Protein AF-A0A6B3N2T6-F1 (afdb_monomer_lite)

Radius of gyration: 16.45 Å; chains: 1; bounding box: 38×30×43 Å

Structure (mmCIF, N/CA/C/O backbone):
data_AF-A0A6B3N2T6-F1
#
_entry.id   AF-A0A6B3N2T6-F1
#
loop_
_atom_site.group_PDB
_atom_site.id
_atom_site.type_symbol
_atom_site.label_atom_id
_atom_site.label_alt_id
_atom_site.label_comp_id
_atom_site.label_asym_id
_atom_site.label_entity_id
_atom_site.label_seq_id
_atom_site.pdbx_PDB_ins_code
_atom_site.Cartn_x
_atom_site.Cartn_y
_atom_site.Cartn_z
_atom_site.occupancy
_atom_site.B_iso_or_equiv
_atom_site.auth_seq_id
_atom_site.auth_comp_id
_atom_site.auth_asym_id
_atom_site.auth_atom_id
_atom_site.pdbx_PDB_model_num
ATOM 1 N N . SER A 1 1 ? 0.628 -10.904 -6.489 1.00 78.69 1 SER A N 1
ATOM 2 C CA . SER A 1 1 ? 1.268 -10.033 -7.494 1.00 78.69 1 SER A CA 1
ATOM 3 C C . SER A 1 1 ? 0.529 -10.018 -8.826 1.00 78.69 1 SER A C 1
ATOM 5 O O . SER A 1 1 ? 0.777 -9.093 -9.585 1.00 78.69 1 SER A O 1
ATOM 7 N N . GLU A 1 2 ? -0.400 -10.951 -9.091 1.00 92.69 2 GLU A N 1
ATOM 8 C CA . GLU A 1 2 ? -1.195 -10.977 -10.337 1.00 92.69 2 GLU A CA 1
ATOM 9 C C . GLU A 1 2 ? -1.883 -9.658 -10.655 1.00 92.69 2 GLU A C 1
ATOM 11 O O . GLU A 1 2 ? -1.704 -9.145 -11.749 1.00 92.69 2 GLU A O 1
ATOM 16 N N . ALA A 1 3 ? -2.591 -9.065 -9.690 1.00 93.69 3 ALA A N 1
ATOM 17 C CA . ALA A 1 3 ? -3.309 -7.813 -9.923 1.00 93.69 3 ALA A CA 1
ATOM 18 C C . ALA A 1 3 ? -2.391 -6.675 -10.411 1.00 93.69 3 ALA A C 1
ATOM 20 O O . ALA A 1 3 ? -2.787 -5.897 -11.269 1.00 93.69 3 ALA A O 1
ATOM 21 N N . MET A 1 4 ? -1.144 -6.610 -9.923 1.00 95.56 4 MET A N 1
ATOM 22 C CA . MET A 1 4 ? -0.164 -5.618 -10.388 1.00 95.56 4 MET A CA 1
ATOM 23 C C . MET A 1 4 ? 0.358 -5.932 -11.796 1.00 95.56 4 MET A C 1
ATOM 25 O O . MET A 1 4 ? 0.601 -5.013 -12.565 1.00 95.56 4 MET A O 1
ATOM 29 N N . LEU A 1 5 ? 0.536 -7.213 -12.141 1.00 96.38 5 LEU A N 1
ATOM 30 C CA . LEU A 1 5 ? 0.949 -7.626 -13.490 1.00 96.38 5 LEU A CA 1
ATOM 31 C C . LEU A 1 5 ? -0.165 -7.425 -14.518 1.00 96.38 5 LEU A C 1
ATOM 33 O O . LEU A 1 5 ? 0.116 -7.109 -15.669 1.00 96.38 5 LEU A O 1
ATOM 37 N N . LEU A 1 6 ? -1.418 -7.612 -14.108 1.00 96.19 6 LEU A N 1
ATOM 38 C CA . LEU A 1 6 ? -2.577 -7.270 -14.921 1.00 96.19 6 LEU A CA 1
ATOM 39 C C . LEU A 1 6 ? -2.655 -5.754 -15.120 1.00 96.19 6 LEU A C 1
ATOM 41 O O . LEU A 1 6 ? -2.721 -5.312 -16.257 1.00 96.19 6 LEU A O 1
ATOM 45 N N . ALA A 1 7 ? -2.534 -4.964 -14.048 1.00 96.62 7 ALA A N 1
ATOM 46 C CA . ALA A 1 7 ? -2.486 -3.505 -14.144 1.00 96.62 7 ALA A CA 1
ATOM 47 C C . ALA A 1 7 ? -1.357 -3.027 -15.071 1.00 96.62 7 ALA A C 1
ATOM 49 O O . ALA A 1 7 ? -1.583 -2.172 -15.913 1.00 96.62 7 ALA A O 1
ATOM 50 N N . ALA A 1 8 ? -0.160 -3.612 -14.974 1.00 97.06 8 ALA A N 1
ATOM 51 C CA . ALA A 1 8 ? 0.951 -3.283 -15.866 1.00 97.06 8 ALA A CA 1
ATOM 52 C C . ALA A 1 8 ? 0.653 -3.595 -17.344 1.00 97.06 8 ALA A C 1
ATOM 54 O O . ALA A 1 8 ? 1.195 -2.927 -18.218 1.00 97.06 8 ALA A O 1
ATOM 55 N N . ARG A 1 9 ? -0.187 -4.596 -17.637 1.00 96.62 9 ARG A N 1
ATOM 56 C CA . ARG A 1 9 ? -0.649 -4.895 -19.001 1.00 96.62 9 ARG A CA 1
ATOM 57 C C . ARG A 1 9 ? -1.725 -3.917 -19.462 1.00 96.62 9 ARG A C 1
ATOM 59 O O . ARG A 1 9 ? -1.592 -3.361 -20.539 1.00 96.62 9 ARG A O 1
ATOM 66 N N . GLU A 1 10 ? -2.731 -3.663 -18.626 1.00 96.88 10 GLU A N 1
ATOM 67 C CA . GLU A 1 10 ? -3.800 -2.680 -18.885 1.00 96.88 10 GLU A CA 1
ATOM 68 C C . GLU A 1 10 ? -3.255 -1.256 -19.114 1.00 96.88 10 GLU A C 1
ATOM 70 O O . GLU A 1 10 ? -3.898 -0.450 -19.774 1.00 96.88 10 GLU A O 1
ATOM 75 N N . LEU A 1 11 ? -2.093 -0.940 -18.537 1.00 96.50 11 LEU A N 1
ATOM 76 C CA . LEU A 1 11 ? -1.419 0.358 -18.631 1.00 96.50 11 LEU A CA 1
ATOM 77 C C . LEU A 1 11 ? -0.289 0.385 -19.674 1.00 96.50 11 LEU A C 1
ATOM 79 O O . LEU A 1 11 ? 0.481 1.340 -19.680 1.00 96.50 11 LEU A O 1
ATOM 83 N N . GLU A 1 12 ? -0.142 -0.669 -20.484 1.00 97.44 12 GLU A N 1
ATOM 84 C CA . GLU A 1 12 ? 0.873 -0.765 -21.549 1.00 97.44 12 GLU A CA 1
ATOM 85 C C . GLU A 1 12 ? 2.327 -0.608 -21.052 1.00 97.44 12 GLU A C 1
ATOM 87 O O . GLU A 1 12 ? 3.229 -0.212 -21.777 1.00 97.44 12 GLU A O 1
ATOM 92 N N . LEU A 1 13 ? 2.606 -0.990 -19.801 1.00 97.44 13 LEU A N 1
ATOM 93 C CA . LEU A 1 13 ? 3.927 -0.852 -19.169 1.00 97.44 13 LEU A CA 1
ATOM 94 C C . LEU A 1 13 ? 4.877 -2.023 -19.476 1.00 97.44 13 LEU A C 1
ATOM 96 O O . LEU A 1 13 ? 5.803 -2.274 -18.703 1.00 97.44 13 LEU A O 1
ATOM 100 N N . GLN A 1 14 ? 4.646 -2.792 -20.543 1.00 96.44 14 GLN A N 1
ATOM 101 C CA . GLN A 1 14 ? 5.393 -4.034 -20.800 1.00 96.44 14 GLN A CA 1
ATOM 102 C C . GLN A 1 14 ? 6.858 -3.797 -21.183 1.00 96.44 14 GLN A C 1
ATOM 104 O O . GLN A 1 14 ? 7.701 -4.638 -20.867 1.00 96.44 14 GLN A O 1
ATOM 109 N N . ASP A 1 15 ? 7.186 -2.631 -21.740 1.00 96.25 15 ASP A N 1
ATOM 110 C CA . ASP A 1 15 ? 8.574 -2.248 -22.027 1.00 96.25 15 ASP A CA 1
ATOM 111 C C . ASP A 1 15 ? 9.413 -2.096 -20.747 1.00 96.25 15 ASP A C 1
ATOM 113 O O . ASP A 1 15 ? 10.614 -2.384 -20.738 1.00 96.25 15 ASP A O 1
ATOM 117 N N . ILE A 1 16 ? 8.761 -1.731 -19.637 1.00 97.00 16 ILE A N 1
ATOM 118 C CA . ILE A 1 16 ? 9.378 -1.555 -18.315 1.00 97.00 16 ILE A CA 1
ATOM 119 C C . ILE A 1 16 ? 9.223 -2.832 -17.474 1.00 97.00 16 ILE A C 1
ATOM 121 O O . ILE A 1 16 ? 10.190 -3.349 -16.915 1.00 97.00 16 ILE A O 1
ATOM 125 N N . ILE A 1 17 ? 8.007 -3.380 -17.384 1.00 96.75 17 ILE A N 1
ATOM 126 C CA . ILE A 1 17 ? 7.643 -4.521 -16.532 1.00 96.75 17 ILE A CA 1
ATOM 127 C C . ILE A 1 17 ? 7.351 -5.737 -17.410 1.00 96.75 17 ILE A C 1
ATOM 129 O O . ILE A 1 17 ? 6.211 -6.168 -17.570 1.00 96.75 17 ILE A O 1
ATOM 133 N N . LYS A 1 18 ? 8.426 -6.324 -17.937 1.00 93.50 18 LYS A N 1
ATOM 134 C CA . LYS A 1 18 ? 8.369 -7.443 -18.892 1.00 93.50 18 LYS A CA 1
ATOM 135 C C . LYS A 1 18 ? 7.756 -8.719 -18.316 1.00 93.50 18 LYS A C 1
ATOM 137 O O . LYS A 1 18 ? 7.196 -9.536 -19.036 1.00 93.50 18 LYS A O 1
ATOM 142 N N . ASN A 1 19 ? 7.942 -8.958 -17.016 1.00 94.75 19 ASN A N 1
ATOM 143 C CA . ASN A 1 19 ? 7.464 -10.164 -16.344 1.00 94.75 19 ASN A CA 1
ATOM 144 C C . ASN A 1 19 ? 7.434 -10.004 -14.812 1.00 94.75 19 ASN A C 1
ATOM 146 O O . ASN A 1 19 ? 7.847 -8.993 -14.237 1.00 94.75 19 ASN A O 1
ATOM 150 N N . ARG A 1 20 ? 6.978 -11.062 -14.127 1.00 95.88 20 ARG A N 1
ATOM 151 C CA . ARG A 1 20 ? 6.929 -11.149 -12.659 1.00 95.88 20 ARG A CA 1
ATOM 152 C C . ARG A 1 20 ? 8.276 -10.913 -11.982 1.00 95.88 20 ARG A C 1
ATOM 154 O O . ARG A 1 20 ? 8.297 -10.307 -10.913 1.00 95.88 20 ARG A O 1
ATOM 161 N N . VAL A 1 21 ? 9.366 -11.428 -12.551 1.00 94.44 21 VAL A N 1
ATOM 162 C CA . VAL A 1 21 ? 10.704 -11.336 -11.950 1.00 94.44 21 VAL A CA 1
ATOM 163 C C . VAL A 1 21 ? 11.176 -9.887 -11.956 1.00 94.44 21 VAL A C 1
ATOM 165 O O . VAL A 1 21 ? 11.675 -9.416 -10.936 1.00 94.44 21 VAL A O 1
ATOM 168 N N . VAL A 1 22 ? 10.943 -9.157 -13.052 1.00 95.12 22 VAL A N 1
ATOM 169 C CA . VAL A 1 22 ? 11.235 -7.717 -13.143 1.00 95.12 22 VAL A CA 1
ATOM 170 C C . VAL A 1 22 ? 10.415 -6.935 -12.116 1.00 95.12 22 VAL A C 1
ATOM 172 O O . VAL A 1 22 ? 10.994 -6.220 -11.300 1.00 95.12 22 VAL A O 1
ATOM 175 N N . LEU A 1 23 ? 9.096 -7.160 -12.049 1.00 95.69 23 LEU A N 1
ATOM 176 C CA . LEU A 1 23 ? 8.238 -6.518 -11.044 1.00 95.69 23 LEU A CA 1
ATOM 177 C C . LEU A 1 23 ? 8.698 -6.814 -9.608 1.00 95.69 23 LEU A C 1
ATOM 179 O O . LEU A 1 23 ? 8.684 -5.941 -8.736 1.00 95.69 23 LEU A O 1
ATOM 183 N N . TRP A 1 24 ? 9.087 -8.061 -9.336 1.00 93.75 24 TRP A N 1
ATOM 184 C CA . TRP A 1 24 ? 9.622 -8.450 -8.037 1.00 93.75 24 TRP A CA 1
ATOM 185 C C . TRP A 1 24 ? 10.932 -7.719 -7.736 1.00 93.75 24 TRP A C 1
ATOM 187 O O . TRP A 1 24 ? 1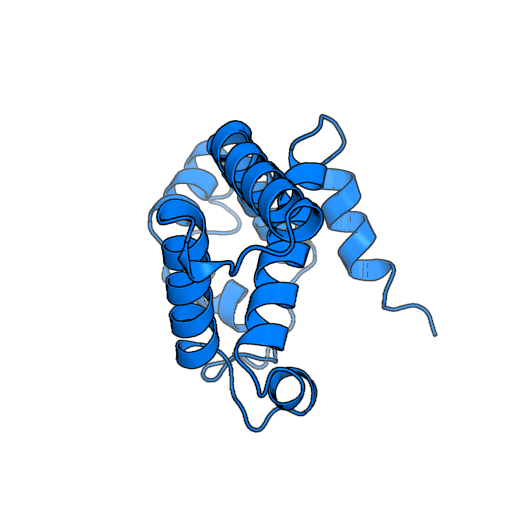1.059 -7.169 -6.645 1.00 93.75 24 TRP A O 1
ATOM 197 N N . ARG A 1 25 ? 11.863 -7.647 -8.695 1.00 93.69 25 ARG A N 1
ATOM 198 C CA . ARG A 1 25 ? 13.154 -6.963 -8.546 1.00 93.69 25 ARG A CA 1
ATOM 199 C C . ARG A 1 25 ? 12.978 -5.468 -8.281 1.00 93.69 25 ARG A C 1
ATOM 201 O O . ARG A 1 25 ? 13.619 -4.955 -7.371 1.00 93.69 25 ARG A O 1
ATOM 208 N N . MET A 1 26 ? 12.072 -4.804 -9.003 1.00 95.31 26 MET A N 1
ATOM 209 C CA . MET A 1 26 ? 11.705 -3.403 -8.758 1.00 95.31 26 MET A CA 1
ATOM 210 C C . MET A 1 26 ? 11.157 -3.211 -7.344 1.00 95.31 26 MET A C 1
ATOM 212 O O . MET A 1 26 ? 11.610 -2.347 -6.614 1.00 95.31 26 MET A O 1
ATOM 216 N N . ARG A 1 27 ? 10.223 -4.055 -6.892 1.00 92.94 27 ARG A N 1
ATOM 217 C CA . ARG A 1 27 ? 9.687 -3.968 -5.519 1.00 92.94 27 ARG A CA 1
ATOM 218 C C . ARG A 1 27 ? 10.736 -4.265 -4.445 1.00 92.94 27 ARG A C 1
ATOM 220 O O . ARG A 1 27 ? 10.595 -3.789 -3.317 1.00 92.94 27 ARG A O 1
ATOM 227 N N . SER A 1 28 ? 11.732 -5.085 -4.770 1.00 93.00 28 SER A N 1
ATOM 228 C CA . SER A 1 28 ? 12.842 -5.449 -3.889 1.00 93.00 28 SER A CA 1
ATOM 229 C C . SER A 1 28 ? 13.899 -4.350 -3.761 1.00 93.00 28 SER A C 1
ATOM 231 O O . SER A 1 28 ? 14.802 -4.511 -2.951 1.00 93.00 28 SER A O 1
ATOM 233 N N . THR A 1 29 ? 13.793 -3.214 -4.458 1.00 93.94 29 THR A N 1
ATOM 234 C CA . THR A 1 29 ? 14.656 -2.048 -4.182 1.00 93.94 29 THR A CA 1
ATOM 235 C C . THR A 1 29 ? 14.296 -1.349 -2.867 1.00 93.94 29 THR A C 1
ATOM 237 O O . THR A 1 29 ? 15.110 -0.600 -2.340 1.00 93.94 29 THR A O 1
ATOM 240 N N . ASN A 1 30 ? 13.114 -1.623 -2.290 1.00 91.94 30 ASN A N 1
ATOM 241 C CA . ASN A 1 30 ? 12.718 -1.068 -0.996 1.00 91.94 30 ASN A CA 1
ATOM 242 C C . ASN A 1 30 ? 13.716 -1.497 0.111 1.00 91.94 30 ASN A C 1
ATOM 244 O O . ASN A 1 30 ? 13.755 -2.686 0.460 1.00 91.94 30 ASN A O 1
ATOM 248 N N . PRO A 1 31 ? 14.457 -0.551 0.727 1.00 90.50 31 PRO A N 1
ATOM 249 C CA . PRO A 1 31 ? 15.506 -0.852 1.705 1.00 90.50 31 PRO A CA 1
ATOM 250 C C . PRO A 1 31 ? 14.978 -1.454 3.018 1.00 90.50 31 PRO A C 1
ATOM 252 O O . PRO A 1 31 ? 15.751 -2.026 3.796 1.00 90.50 31 PRO A O 1
ATOM 255 N N . TRP A 1 32 ? 13.669 -1.354 3.273 1.00 92.88 32 TRP A N 1
ATOM 256 C CA . TRP A 1 32 ? 13.012 -1.933 4.446 1.00 92.88 32 TRP A CA 1
ATOM 257 C C . TRP A 1 32 ? 12.763 -3.435 4.309 1.00 92.88 32 T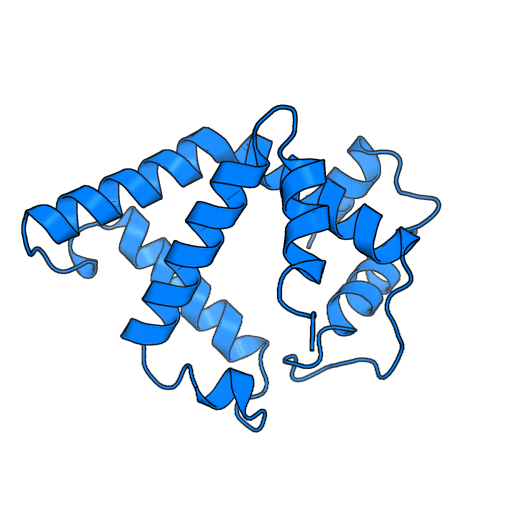RP A C 1
ATOM 259 O O . TRP A 1 32 ? 12.536 -4.101 5.318 1.00 92.88 32 TRP A O 1
ATOM 269 N N . ARG A 1 33 ? 12.809 -4.005 3.098 1.00 93.19 33 ARG A N 1
ATOM 270 C CA . ARG A 1 33 ? 12.533 -5.434 2.886 1.00 93.19 33 ARG A CA 1
ATOM 271 C C . ARG A 1 33 ? 13.614 -6.340 3.479 1.00 93.19 33 ARG A C 1
ATOM 273 O O . ARG A 1 33 ? 14.792 -5.996 3.523 1.00 93.19 33 ARG A O 1
ATOM 280 N N . ARG A 1 34 ? 13.208 -7.558 3.860 1.00 92.00 34 ARG A N 1
ATOM 281 C CA . ARG A 1 34 ? 14.117 -8.671 4.208 1.00 92.00 34 ARG A CA 1
ATOM 282 C C . ARG A 1 34 ? 14.968 -9.091 3.019 1.00 92.00 34 ARG A C 1
ATOM 284 O O . ARG A 1 34 ? 16.190 -9.084 3.098 1.00 92.00 34 ARG A O 1
ATOM 291 N N . SER A 1 35 ? 14.307 -9.407 1.911 1.00 87.25 35 SER A N 1
ATOM 292 C CA . SER A 1 35 ? 14.945 -9.686 0.627 1.00 87.25 35 SER A CA 1
ATOM 293 C C . SER A 1 35 ? 14.922 -8.404 -0.191 1.00 87.25 35 SER A C 1
ATOM 295 O O . SER A 1 35 ? 13.891 -8.069 -0.782 1.00 87.25 35 SER A O 1
ATOM 297 N N . TYR A 1 36 ? 16.031 -7.670 -0.164 1.00 86.62 36 TYR A N 1
ATOM 298 C CA . TYR A 1 36 ? 16.198 -6.447 -0.936 1.00 86.62 36 TYR A CA 1
ATOM 299 C C . TYR A 1 36 ? 17.325 -6.608 -1.958 1.00 86.62 36 TYR A C 1
ATOM 301 O O . TYR A 1 36 ? 18.282 -7.350 -1.741 1.00 86.62 36 TYR A O 1
ATOM 309 N N . THR A 1 37 ? 17.204 -5.922 -3.085 1.00 84.69 37 THR A N 1
ATOM 310 C CA . THR A 1 37 ? 18.228 -5.860 -4.123 1.00 84.69 37 THR A CA 1
ATOM 311 C C . THR A 1 37 ? 18.975 -4.545 -3.961 1.00 84.69 37 THR A C 1
ATOM 313 O O . THR A 1 37 ? 18.358 -3.484 -3.953 1.00 84.69 37 THR A O 1
ATOM 316 N N . ARG A 1 38 ? 20.306 -4.606 -3.843 1.00 81.25 38 ARG A N 1
ATOM 317 C CA . ARG A 1 38 ? 21.186 -3.427 -3.774 1.00 81.25 38 ARG A CA 1
ATOM 318 C C . ARG A 1 38 ? 21.355 -2.797 -5.158 1.00 81.25 38 ARG A C 1
ATOM 320 O O . ARG A 1 38 ? 22.440 -2.817 -5.722 1.00 81.25 38 ARG A O 1
ATOM 327 N N . ARG A 1 39 ? 20.261 -2.289 -5.719 1.00 91.56 39 ARG A N 1
ATOM 328 C CA . ARG A 1 39 ? 20.273 -1.480 -6.937 1.00 91.56 39 ARG A CA 1
ATOM 329 C C . ARG A 1 39 ? 19.339 -0.284 -6.769 1.00 91.56 39 ARG A C 1
ATOM 331 O O . ARG A 1 39 ? 18.309 -0.438 -6.105 1.00 91.56 39 ARG A O 1
ATOM 338 N N . PRO A 1 40 ? 19.644 0.861 -7.391 1.00 88.25 40 PRO A N 1
ATOM 339 C CA . PRO A 1 40 ? 18.688 1.949 -7.479 1.00 88.25 40 PRO A CA 1
ATOM 340 C C . PRO A 1 40 ? 17.487 1.541 -8.345 1.00 88.25 40 PRO A C 1
ATOM 342 O O . PRO A 1 40 ? 17.589 0.695 -9.243 1.00 88.25 40 PRO A O 1
ATOM 345 N N . LEU A 1 41 ? 16.340 2.138 -8.039 1.00 92.81 41 LEU A N 1
ATOM 346 C CA . LEU A 1 41 ? 15.150 2.112 -8.883 1.00 92.81 41 LEU A CA 1
ATOM 347 C C . LEU A 1 41 ? 15.277 3.269 -9.881 1.00 92.81 41 LEU A C 1
ATOM 349 O O . LEU A 1 41 ? 15.530 4.391 -9.445 1.00 92.81 41 LEU A O 1
ATOM 353 N N . SER A 1 42 ? 15.145 3.018 -11.186 1.00 94.44 42 SER A N 1
ATOM 354 C CA . SER A 1 42 ? 15.217 4.120 -12.158 1.00 94.44 42 SER A CA 1
ATOM 355 C C . SER A 1 42 ? 13.989 5.038 -12.036 1.00 94.44 42 SER A C 1
ATOM 357 O O . SER A 1 42 ? 12.938 4.586 -11.563 1.00 94.44 42 SER A O 1
ATOM 359 N N . PRO A 1 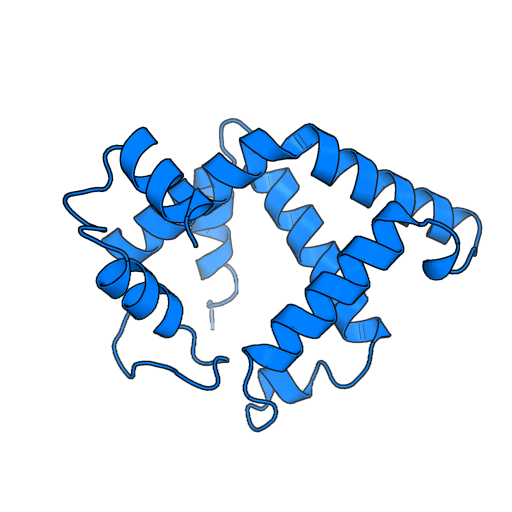43 ? 14.065 6.308 -12.474 1.00 93.75 43 PRO A N 1
ATOM 360 C CA . PRO A 1 43 ? 12.905 7.197 -12.496 1.00 93.75 43 PRO A CA 1
ATOM 361 C C . PRO A 1 43 ? 11.718 6.619 -13.281 1.00 93.75 43 PRO A C 1
ATOM 363 O O . PRO A 1 43 ? 10.573 6.752 -12.854 1.00 93.75 43 PRO A O 1
ATOM 366 N N . GLU A 1 44 ? 11.968 5.930 -14.394 1.00 95.50 44 GLU A N 1
ATOM 367 C CA . GLU A 1 44 ? 10.946 5.266 -15.215 1.00 95.50 44 GLU A CA 1
ATOM 368 C C . GLU A 1 44 ? 10.311 4.094 -14.463 1.00 95.50 44 GLU A C 1
ATOM 370 O O . GLU A 1 44 ? 9.087 3.961 -14.433 1.00 95.50 44 GLU A O 1
ATOM 375 N N . GLU A 1 45 ? 11.127 3.268 -13.799 1.00 96.19 45 GLU A N 1
ATOM 376 C CA . GLU A 1 45 ? 10.640 2.167 -12.969 1.00 96.19 45 GLU A CA 1
ATOM 377 C C . GLU A 1 45 ? 9.798 2.679 -11.788 1.00 96.19 45 GLU A C 1
ATOM 379 O O . GLU A 1 45 ? 8.759 2.098 -11.462 1.00 96.19 45 GLU A O 1
ATOM 384 N N . ALA A 1 46 ? 10.219 3.777 -11.157 1.00 95.06 46 ALA A N 1
ATOM 385 C CA . ALA A 1 46 ? 9.492 4.420 -10.069 1.00 95.06 46 ALA A CA 1
ATOM 386 C C . ALA A 1 46 ? 8.147 4.986 -10.550 1.00 95.06 46 ALA A C 1
ATOM 388 O O . ALA A 1 46 ? 7.109 4.693 -9.950 1.00 95.06 46 ALA A O 1
ATOM 389 N N . LYS A 1 47 ? 8.137 5.710 -11.678 1.00 95.00 47 LYS A N 1
ATOM 390 C CA . LYS A 1 47 ? 6.907 6.207 -12.315 1.00 95.00 47 LYS A CA 1
ATOM 391 C C . LYS A 1 47 ? 5.957 5.061 -12.659 1.00 95.00 47 LYS A C 1
ATOM 393 O O . LYS A 1 47 ? 4.770 5.151 -12.354 1.00 95.00 47 LYS A O 1
ATOM 398 N N . ALA A 1 48 ? 6.459 3.957 -13.214 1.00 96.50 48 ALA A N 1
ATOM 399 C CA . ALA A 1 48 ? 5.643 2.783 -13.522 1.00 96.50 48 ALA A CA 1
ATOM 400 C C . ALA A 1 48 ? 4.956 2.210 -12.267 1.00 96.50 48 ALA A C 1
ATOM 402 O O . ALA A 1 48 ? 3.762 1.903 -12.297 1.00 96.50 48 ALA A O 1
ATOM 403 N N . LEU A 1 49 ? 5.670 2.117 -11.138 1.00 95.81 49 LEU A N 1
ATOM 404 C CA . LEU A 1 49 ? 5.077 1.681 -9.868 1.00 95.81 49 LEU A CA 1
ATOM 405 C C . LEU A 1 49 ? 4.017 2.661 -9.346 1.00 95.81 49 LEU A C 1
ATOM 407 O O . LEU A 1 49 ? 2.978 2.205 -8.865 1.00 95.81 49 LEU A O 1
ATOM 411 N N . VAL A 1 50 ? 4.242 3.973 -9.473 1.00 94.62 50 VAL A N 1
ATOM 412 C CA . VAL A 1 50 ? 3.264 5.011 -9.103 1.00 94.62 50 VAL A CA 1
ATOM 413 C C . VAL A 1 50 ? 1.989 4.882 -9.932 1.00 94.62 50 VAL A C 1
ATOM 415 O O . VAL A 1 50 ? 0.898 4.823 -9.367 1.00 94.62 50 VAL A O 1
ATOM 418 N N . VAL A 1 51 ? 2.102 4.745 -11.256 1.00 94.38 51 VAL A N 1
ATOM 419 C CA . VAL A 1 51 ? 0.935 4.596 -12.140 1.00 94.38 51 VAL A CA 1
ATOM 420 C C . VAL A 1 51 ? 0.139 3.332 -11.794 1.00 94.38 51 VAL A C 1
ATOM 422 O O . VAL A 1 51 ? -1.091 3.396 -11.722 1.00 94.38 51 VAL A O 1
ATOM 425 N N . ILE A 1 52 ? 0.810 2.209 -11.507 1.00 95.38 52 ILE A N 1
ATOM 426 C CA . ILE A 1 52 ? 0.150 0.971 -11.057 1.00 95.38 52 ILE A CA 1
ATOM 427 C C . ILE A 1 52 ? -0.564 1.183 -9.722 1.00 95.38 52 ILE A C 1
ATOM 429 O O . ILE A 1 52 ? -1.728 0.799 -9.591 1.00 95.38 52 ILE A O 1
ATOM 433 N N . ALA A 1 53 ? 0.104 1.792 -8.739 1.00 94.31 53 ALA A N 1
ATOM 434 C CA . ALA A 1 53 ? -0.474 2.044 -7.424 1.00 94.31 53 ALA A CA 1
ATOM 435 C C . ALA A 1 53 ? -1.727 2.926 -7.526 1.00 94.31 53 ALA A C 1
ATOM 437 O O . ALA A 1 53 ? -2.780 2.544 -7.016 1.00 94.31 53 ALA A O 1
ATOM 438 N N . SER A 1 54 ? -1.660 4.041 -8.261 1.00 93.38 54 SER A N 1
ATOM 439 C CA . SER A 1 54 ? -2.812 4.924 -8.477 1.00 93.38 54 SER A CA 1
ATOM 440 C C . SER A 1 54 ? -3.940 4.236 -9.254 1.00 93.38 54 SER A C 1
ATOM 442 O O . SER A 1 54 ? -5.112 4.418 -8.931 1.00 93.38 54 SER A O 1
ATOM 444 N N . HIS A 1 55 ? -3.621 3.420 -10.267 1.00 94.19 55 HIS A N 1
ATOM 445 C CA . HIS A 1 55 ? -4.628 2.670 -11.030 1.00 94.19 55 HIS A CA 1
ATOM 446 C C . HIS A 1 55 ? -5.373 1.658 -10.159 1.00 94.19 55 HIS A C 1
ATOM 448 O O . HIS A 1 55 ? -6.602 1.590 -10.196 1.00 94.19 55 HIS A O 1
ATOM 454 N N . MET A 1 56 ? -4.647 0.911 -9.327 1.00 94.31 56 MET A N 1
ATOM 455 C CA . MET A 1 56 ? -5.247 -0.026 -8.378 1.00 94.31 56 MET A CA 1
ATOM 456 C C . MET A 1 56 ? -6.066 0.700 -7.306 1.00 94.31 56 MET A C 1
ATOM 458 O O . MET A 1 56 ? -7.186 0.280 -7.020 1.00 94.31 56 MET A O 1
ATOM 462 N N . ALA A 1 57 ? -5.554 1.809 -6.765 1.00 94.25 57 ALA A N 1
ATOM 463 C CA . ALA A 1 57 ? -6.275 2.630 -5.796 1.00 94.25 57 ALA A CA 1
ATOM 464 C C . ALA A 1 57 ? -7.607 3.130 -6.370 1.00 94.25 57 ALA A C 1
ATOM 466 O O . ALA A 1 57 ? -8.635 3.014 -5.709 1.00 94.25 57 ALA A O 1
ATOM 467 N N . ARG A 1 58 ? -7.620 3.589 -7.631 1.00 93.75 58 ARG A N 1
ATOM 468 C CA . ARG A 1 58 ? -8.838 4.033 -8.328 1.00 93.75 58 ARG A CA 1
ATOM 469 C C . ARG A 1 58 ? -9.881 2.920 -8.470 1.00 93.75 58 ARG A C 1
ATOM 471 O O . ARG A 1 58 ? -11.071 3.161 -8.308 1.00 93.75 58 ARG A O 1
ATOM 478 N N . ARG A 1 59 ? -9.451 1.680 -8.726 1.00 93.88 59 ARG A N 1
ATOM 479 C CA . ARG A 1 59 ? -10.355 0.510 -8.767 1.00 93.88 59 ARG A CA 1
ATOM 480 C C . ARG A 1 59 ? -10.904 0.141 -7.386 1.00 93.88 59 ARG A C 1
ATOM 482 O O . ARG A 1 59 ? -11.930 -0.522 -7.294 1.00 93.88 59 ARG A O 1
ATOM 489 N N . MET A 1 60 ? -10.221 0.553 -6.321 1.00 95.12 60 MET A N 1
ATOM 490 C CA . MET A 1 60 ? -10.574 0.256 -4.933 1.00 95.12 60 MET A CA 1
ATOM 491 C C . MET A 1 60 ? -11.142 1.470 -4.183 1.00 95.12 60 MET A C 1
ATOM 493 O O . MET A 1 60 ? -11.378 1.357 -2.984 1.00 95.12 60 MET A O 1
ATOM 497 N N . THR A 1 61 ? -11.403 2.606 -4.844 1.00 95.44 61 THR A N 1
ATOM 498 C CA . THR A 1 61 ? -11.770 3.872 -4.180 1.00 95.44 61 THR A CA 1
ATOM 499 C C . THR A 1 61 ? -12.938 3.724 -3.212 1.00 95.44 61 THR A C 1
ATOM 501 O O . THR A 1 61 ? -12.851 4.204 -2.086 1.00 95.44 61 THR A O 1
ATOM 504 N N . VAL A 1 62 ? -14.012 3.034 -3.614 1.00 96.56 62 VAL A N 1
ATOM 505 C CA . VAL A 1 62 ? -15.185 2.811 -2.749 1.00 96.56 62 VAL A CA 1
ATOM 506 C C . VAL A 1 62 ? -14.792 2.053 -1.483 1.00 96.56 62 VAL A C 1
ATOM 508 O O . VAL A 1 62 ? -15.164 2.448 -0.384 1.00 96.56 62 VAL A O 1
ATOM 511 N N . LEU A 1 63 ? -13.990 0.997 -1.627 1.00 96.94 63 LEU A N 1
ATOM 512 C CA . LEU A 1 63 ? -13.518 0.200 -0.500 1.00 96.94 63 LEU A CA 1
ATOM 513 C C . LEU A 1 63 ? -12.603 1.007 0.426 1.00 96.94 63 LEU A C 1
ATOM 515 O O . LEU A 1 63 ? -12.752 0.935 1.641 1.00 96.94 63 LEU A O 1
ATOM 519 N N . ILE A 1 64 ? -11.678 1.783 -0.137 1.00 97.00 64 ILE A N 1
ATOM 520 C CA . ILE A 1 64 ? -10.774 2.634 0.644 1.00 97.00 64 ILE A CA 1
ATOM 521 C C . ILE A 1 64 ? -11.587 3.644 1.464 1.00 97.00 64 ILE A C 1
ATOM 523 O O . ILE A 1 64 ? -11.378 3.744 2.668 1.00 97.00 64 ILE A O 1
ATOM 527 N N . ARG A 1 65 ? -12.568 4.322 0.846 1.00 97.12 65 ARG A N 1
ATOM 528 C CA . ARG A 1 65 ? -13.464 5.256 1.551 1.00 97.12 65 ARG A CA 1
ATOM 529 C C . ARG A 1 65 ? -14.242 4.569 2.668 1.00 97.12 65 ARG A C 1
ATOM 531 O O . ARG A 1 65 ? -14.260 5.075 3.776 1.00 97.12 65 ARG A O 1
ATOM 538 N N . GLN A 1 66 ? -14.822 3.397 2.404 1.00 97.38 66 GLN A N 1
ATOM 539 C CA . GLN A 1 66 ? -15.553 2.633 3.422 1.00 97.38 66 GLN A CA 1
ATOM 540 C C . GLN A 1 66 ? -14.681 2.286 4.637 1.00 97.38 66 GLN A C 1
ATOM 542 O O . GLN A 1 66 ? -15.159 2.364 5.764 1.00 97.38 66 GLN A O 1
ATOM 547 N N . LEU A 1 67 ? -13.417 1.904 4.425 1.00 98.12 67 LEU A N 1
ATOM 548 C CA . LEU A 1 67 ? -12.493 1.596 5.522 1.00 98.12 67 LEU A CA 1
ATOM 549 C C . LEU A 1 67 ? -12.114 2.844 6.326 1.00 98.12 67 LEU A C 1
ATOM 551 O O . LEU A 1 67 ? -12.089 2.775 7.551 1.00 98.12 67 LEU A O 1
ATOM 555 N N . LEU A 1 68 ? -11.848 3.966 5.652 1.00 97.69 68 LEU A N 1
ATOM 556 C CA . LEU A 1 68 ? -11.503 5.230 6.308 1.00 97.69 68 LEU A CA 1
ATOM 557 C C . LEU A 1 68 ? -12.683 5.802 7.101 1.00 97.69 68 LEU A C 1
ATOM 559 O O . LEU A 1 68 ? -12.518 6.127 8.269 1.00 97.69 68 LEU A O 1
ATOM 563 N N . THR A 1 69 ? -13.887 5.811 6.527 1.00 97.62 69 THR A N 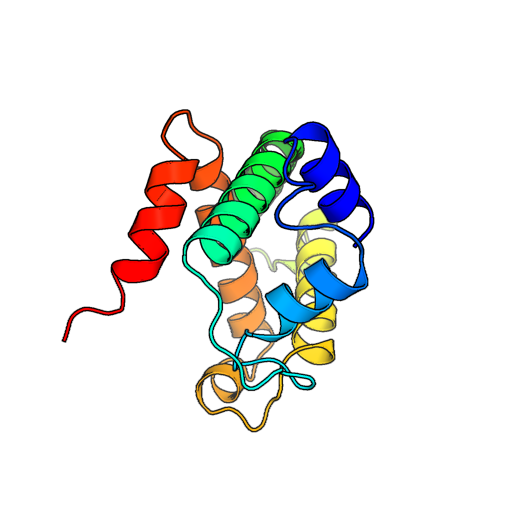1
ATOM 564 C CA . THR A 1 69 ? -15.099 6.240 7.241 1.00 97.62 69 THR A CA 1
ATOM 565 C C . THR A 1 69 ? -15.394 5.348 8.447 1.00 97.62 69 THR A C 1
ATOM 567 O O . THR A 1 69 ? -15.758 5.851 9.503 1.00 97.62 69 THR A O 1
ATOM 570 N N . ALA A 1 70 ? -15.217 4.025 8.331 1.00 97.25 70 ALA A N 1
ATOM 571 C CA . ALA A 1 70 ? -15.375 3.129 9.477 1.00 97.25 70 ALA A CA 1
ATOM 572 C C . ALA A 1 70 ? -14.357 3.436 10.585 1.00 97.25 70 ALA A C 1
ATOM 574 O O . ALA A 1 70 ? -14.711 3.425 11.759 1.00 97.25 70 ALA A O 1
ATOM 575 N N . TYR A 1 71 ? -13.107 3.726 10.218 1.00 97.56 71 TYR A N 1
ATOM 576 C CA . TYR A 1 71 ? -12.073 4.120 11.171 1.00 97.56 71 TYR A CA 1
ATOM 577 C C . TYR A 1 71 ? -12.432 5.429 11.893 1.00 97.56 71 TYR A C 1
ATOM 579 O O . TYR A 1 71 ? -12.418 5.460 13.121 1.00 97.56 71 TYR A O 1
ATOM 587 N N . GLU A 1 72 ? -12.831 6.468 11.154 1.00 96.56 72 GLU A N 1
ATOM 588 C CA . GLU A 1 72 ? -13.272 7.758 11.712 1.00 96.56 72 GLU A CA 1
ATOM 589 C C . GLU A 1 72 ? -14.445 7.585 12.691 1.00 96.56 72 GLU A C 1
ATOM 591 O O . GLU A 1 72 ? -14.378 8.050 13.825 1.00 96.56 72 GLU A O 1
ATOM 596 N N . GLN A 1 73 ? -15.474 6.822 12.308 1.00 96.69 73 GLN A N 1
ATOM 597 C CA . GLN A 1 73 ? -16.643 6.568 13.159 1.00 96.69 73 GLN A CA 1
ATOM 598 C C . GLN A 1 73 ? -16.306 5.836 14.464 1.00 96.69 73 GLN A C 1
ATOM 600 O O . GLN A 1 73 ? -16.939 6.088 15.489 1.00 96.69 73 GLN A O 1
ATOM 605 N N . LEU A 1 74 ? -15.358 4.894 14.436 1.00 95.81 74 LEU A N 1
ATOM 606 C CA . LEU A 1 74 ? -14.929 4.172 15.637 1.00 95.81 74 LEU A CA 1
ATOM 607 C C . LEU A 1 74 ? -14.119 5.080 16.561 1.00 95.81 74 LEU A C 1
ATOM 609 O O . LEU A 1 74 ? -14.340 5.044 17.769 1.00 95.81 74 LEU A O 1
ATOM 613 N N . LEU A 1 75 ? -13.246 5.926 16.003 1.00 94.56 75 LEU A N 1
ATOM 614 C CA . LEU A 1 75 ? -12.503 6.919 16.779 1.00 94.56 75 LEU A CA 1
ATOM 615 C C . LEU A 1 75 ? -13.439 7.915 17.470 1.00 94.56 75 LEU A C 1
ATOM 617 O O . LEU A 1 75 ? -13.311 8.128 18.674 1.00 94.56 75 LEU A O 1
ATOM 621 N N . GLU A 1 76 ? -14.403 8.480 16.738 1.00 96.00 76 GLU A N 1
ATOM 622 C CA . GLU A 1 76 ? -15.389 9.424 17.284 1.00 96.00 76 GLU A CA 1
ATOM 623 C C . GLU A 1 76 ? -16.197 8.814 18.434 1.00 96.00 76 GLU A C 1
ATOM 625 O O . GLU A 1 76 ? -16.475 9.476 19.432 1.00 96.00 76 GLU A O 1
ATOM 630 N N . LYS A 1 77 ? -16.554 7.532 18.311 1.00 95.12 77 LYS A N 1
ATOM 631 C CA . LYS A 1 77 ? -17.334 6.800 19.316 1.00 95.12 77 LYS A CA 1
ATOM 632 C C . LYS A 1 77 ? -16.477 6.150 20.404 1.00 95.12 77 LYS A C 1
ATOM 634 O O . LYS A 1 77 ? -17.038 5.506 21.286 1.00 95.12 77 LYS A O 1
ATOM 639 N N . GLN A 1 78 ? -15.150 6.285 20.334 1.00 93.12 78 GLN A N 1
ATOM 640 C CA . GLN A 1 78 ? -14.186 5.624 21.223 1.00 93.12 78 GLN A CA 1
ATOM 641 C C . GLN A 1 78 ? -14.379 4.098 21.294 1.00 93.12 78 GLN A C 1
ATOM 643 O O . GLN A 1 78 ? -14.222 3.469 22.340 1.00 93.12 78 GLN A O 1
ATOM 648 N N . VAL A 1 79 ? -14.739 3.496 20.161 1.00 94.44 79 VAL A N 1
ATOM 649 C CA . VAL A 1 79 ? -14.971 2.058 20.036 1.00 94.44 79 VAL A CA 1
ATOM 650 C C . VAL A 1 79 ? -13.691 1.375 19.536 1.00 94.44 79 VAL A C 1
ATOM 652 O O . VAL A 1 79 ? -13.078 1.864 18.585 1.00 94.44 79 VAL A O 1
ATOM 655 N N . PRO A 1 80 ? -13.289 0.227 20.114 1.00 93.38 80 PRO A N 1
ATOM 656 C CA . PRO A 1 80 ? -12.147 -0.546 19.628 1.00 93.38 80 PRO A CA 1
ATOM 657 C C . PRO A 1 80 ? -12.269 -0.937 18.145 1.00 93.38 80 PRO A C 1
ATOM 659 O O . PRO A 1 80 ? -13.346 -1.324 17.676 1.00 93.38 80 PRO A O 1
ATOM 662 N N . LEU A 1 81 ? -11.156 -0.882 17.404 1.00 91.75 81 LEU A N 1
ATOM 663 C CA . LEU A 1 81 ? -11.117 -1.151 15.957 1.00 91.75 81 LEU A CA 1
ATOM 664 C C . LEU A 1 81 ? -11.556 -2.582 15.608 1.00 91.75 81 LEU A C 1
ATOM 666 O O . LEU A 1 81 ? -12.082 -2.837 14.521 1.00 91.75 81 LEU A O 1
ATOM 670 N N . GLU A 1 82 ? -11.372 -3.509 16.547 1.00 91.75 82 GLU A N 1
ATOM 671 C CA . GLU A 1 82 ? -11.727 -4.925 16.462 1.00 91.75 82 GLU A CA 1
ATOM 672 C C . GLU A 1 82 ? -13.232 -5.130 16.259 1.00 91.75 82 GLU A C 1
ATOM 674 O O . GLU A 1 82 ? -13.641 -6.110 15.633 1.00 91.75 82 GLU A O 1
ATOM 679 N N . GLN A 1 83 ? -14.061 -4.188 16.727 1.00 91.75 83 GLN A N 1
ATOM 680 C CA . GLN A 1 83 ? -15.519 -4.283 16.624 1.00 91.75 83 GLN A CA 1
ATOM 681 C C . GLN A 1 83 ? -16.037 -4.087 15.192 1.00 91.75 83 GLN A C 1
ATOM 683 O O . GLN A 1 83 ? -17.163 -4.477 14.884 1.00 91.75 83 GLN A O 1
ATOM 688 N N . HIS A 1 84 ? -15.225 -3.540 14.282 1.00 95.94 84 HIS A N 1
ATOM 689 C CA . HIS A 1 84 ? -15.590 -3.417 12.875 1.00 95.94 84 HIS A CA 1
ATOM 690 C C . HIS A 1 84 ? -14.885 -4.477 12.020 1.00 95.94 84 HIS A C 1
ATOM 692 O O . HIS A 1 84 ? -13.779 -4.273 11.513 1.00 95.94 84 HIS A O 1
ATOM 698 N N . PHE A 1 85 ? -15.584 -5.591 11.776 1.00 95.81 85 PHE A N 1
ATOM 699 C CA . PHE A 1 85 ? -15.063 -6.801 11.118 1.00 95.81 85 PHE A CA 1
ATOM 700 C C . PHE A 1 85 ? -14.219 -6.554 9.856 1.00 95.81 85 PHE A C 1
ATOM 702 O O . PHE A 1 85 ? -13.169 -7.164 9.651 1.00 95.81 85 PHE A O 1
ATOM 709 N N . ARG A 1 86 ? -14.671 -5.675 8.953 1.00 96.12 86 ARG A N 1
ATOM 710 C CA . ARG A 1 86 ? -13.953 -5.446 7.689 1.00 96.12 86 ARG A CA 1
ATOM 711 C C . ARG A 1 86 ? -12.657 -4.661 7.891 1.00 96.12 86 ARG A C 1
ATOM 713 O O . ARG A 1 86 ? -11.701 -4.880 7.147 1.00 96.12 86 ARG A O 1
ATOM 720 N N . LEU A 1 87 ? -12.650 -3.751 8.866 1.00 97.50 87 LEU A N 1
ATOM 721 C CA . LEU A 1 87 ? -11.501 -2.906 9.179 1.00 97.50 87 LEU A CA 1
ATOM 722 C C . LEU A 1 87 ? -10.458 -3.719 9.940 1.00 97.50 87 LEU A C 1
ATOM 724 O O . LEU A 1 87 ? -9.314 -3.768 9.499 1.00 97.50 87 LEU A O 1
ATOM 728 N N . SER A 1 88 ? -10.869 -4.443 10.983 1.00 97.19 88 SER A N 1
ATOM 729 C CA . SER A 1 88 ? -9.985 -5.340 11.732 1.00 97.19 88 SER A CA 1
ATOM 730 C C . SER A 1 88 ? -9.315 -6.364 10.814 1.00 97.19 88 SER A C 1
ATOM 732 O O . SER A 1 88 ? -8.090 -6.445 10.766 1.00 97.19 88 SER A O 1
ATOM 734 N N . LYS A 1 89 ? -10.080 -7.019 9.931 1.00 97.81 89 LYS A N 1
ATOM 735 C CA . LYS A 1 89 ? -9.526 -7.947 8.930 1.00 97.81 89 LYS A CA 1
ATOM 736 C C . LYS A 1 89 ? -8.538 -7.289 7.962 1.00 97.81 89 LYS A C 1
ATOM 738 O O . LYS A 1 89 ? -7.608 -7.942 7.482 1.00 97.81 89 LYS A O 1
ATOM 743 N N . TYR A 1 90 ? -8.746 -6.024 7.595 1.00 97.88 90 TYR A N 1
ATOM 744 C CA . TYR A 1 90 ? -7.779 -5.288 6.779 1.00 97.88 90 TYR A CA 1
ATOM 745 C C . TYR A 1 90 ? -6.477 -5.049 7.557 1.00 97.88 90 TYR A C 1
ATOM 747 O O . TYR A 1 90 ? -5.401 -5.350 7.032 1.00 97.88 90 TYR A O 1
ATOM 755 N N . LEU A 1 91 ? -6.585 -4.575 8.799 1.00 98.12 91 LEU A N 1
ATOM 756 C CA . LEU A 1 91 ? -5.456 -4.275 9.677 1.00 98.12 91 LEU A CA 1
ATOM 757 C C . LEU A 1 91 ? -4.629 -5.529 9.979 1.00 98.12 91 LEU A C 1
ATOM 759 O O . LEU A 1 91 ? -3.425 -5.535 9.739 1.00 98.12 91 LEU A O 1
ATOM 763 N N . GLU A 1 92 ? -5.265 -6.635 10.361 1.00 97.88 92 GLU A N 1
ATOM 764 C CA . GLU A 1 92 ? -4.604 -7.928 10.585 1.00 97.88 92 GLU A CA 1
ATOM 765 C C . GLU A 1 92 ? -3.816 -8.390 9.351 1.00 97.88 92 GLU A C 1
ATOM 767 O O . GLU A 1 92 ? -2.641 -8.769 9.428 1.00 97.88 92 GLU A O 1
ATOM 772 N N . ARG A 1 93 ? -4.437 -8.311 8.165 1.00 97.56 93 ARG A N 1
ATOM 773 C CA . ARG A 1 93 ? -3.777 -8.671 6.902 1.00 97.56 93 ARG A CA 1
ATOM 774 C C . ARG A 1 93 ? -2.609 -7.745 6.595 1.00 97.56 93 ARG A C 1
ATOM 776 O O . ARG A 1 93 ? -1.592 -8.222 6.086 1.00 97.56 93 ARG A O 1
ATOM 783 N N . PHE A 1 94 ? -2.741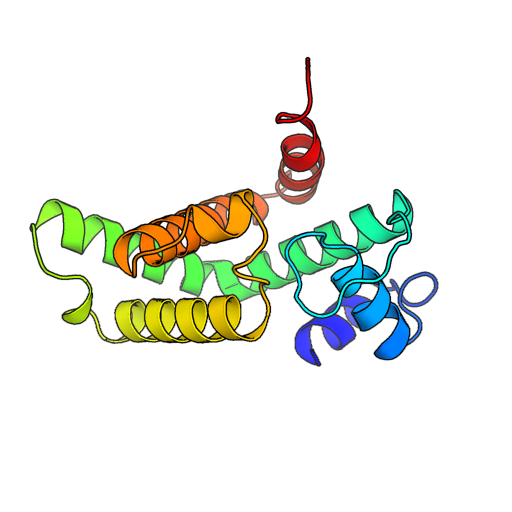 -6.450 6.874 1.00 97.94 94 PHE A N 1
ATOM 784 C CA . PHE A 1 94 ? -1.656 -5.491 6.712 1.00 97.94 94 PHE A CA 1
ATOM 785 C C . PHE A 1 94 ? -0.492 -5.823 7.646 1.00 97.94 94 PHE A C 1
ATOM 787 O O . PHE A 1 94 ? 0.636 -5.961 7.171 1.00 97.94 94 PHE A O 1
ATOM 794 N N . GLN A 1 95 ? -0.757 -6.035 8.937 1.00 97.44 95 GLN A N 1
ATOM 795 C CA . GLN A 1 95 ? 0.255 -6.385 9.932 1.00 97.44 95 GLN A CA 1
ATOM 796 C C . GLN A 1 95 ? 1.004 -7.663 9.539 1.00 97.44 95 GLN A C 1
ATOM 798 O O . GLN A 1 95 ? 2.237 -7.670 9.490 1.00 97.44 95 GLN A O 1
ATOM 803 N N . ALA A 1 96 ? 0.280 -8.729 9.180 1.00 97.38 96 ALA A N 1
ATOM 804 C CA . ALA A 1 96 ? 0.877 -9.978 8.713 1.00 97.38 96 ALA A CA 1
ATOM 805 C C . ALA A 1 96 ? 1.723 -9.759 7.446 1.00 97.38 96 ALA A C 1
ATOM 807 O O . ALA A 1 96 ? 2.851 -10.255 7.335 1.00 97.38 96 ALA A O 1
ATOM 808 N N . HIS A 1 97 ? 1.225 -8.963 6.493 1.00 95.69 97 HIS A N 1
ATOM 809 C CA . HIS A 1 97 ? 1.965 -8.651 5.275 1.00 95.69 97 HIS A CA 1
ATOM 810 C C . HIS A 1 97 ? 3.249 -7.868 5.569 1.00 95.69 97 HIS A C 1
ATOM 812 O O . HIS A 1 97 ? 4.317 -8.257 5.090 1.00 95.69 97 HIS A O 1
ATOM 818 N N . PHE A 1 98 ? 3.174 -6.817 6.385 1.00 96.44 98 PHE A N 1
ATOM 819 C CA . PHE A 1 98 ? 4.313 -5.994 6.779 1.00 96.44 98 PHE A CA 1
ATOM 820 C C . PHE A 1 98 ? 5.363 -6.833 7.511 1.00 96.44 98 PHE A C 1
ATOM 822 O O . PHE A 1 98 ? 6.511 -6.905 7.066 1.00 96.44 98 PHE A O 1
ATOM 829 N N . ARG A 1 99 ? 4.954 -7.566 8.557 1.00 95.31 99 ARG A N 1
ATOM 830 C CA . ARG A 1 99 ? 5.833 -8.440 9.348 1.00 95.31 99 ARG A CA 1
ATOM 831 C C . ARG A 1 99 ? 6.471 -9.538 8.501 1.00 95.31 99 ARG A C 1
ATOM 833 O O . ARG A 1 99 ? 7.613 -9.893 8.758 1.00 95.31 99 ARG A O 1
ATOM 840 N N . SER A 1 100 ? 5.795 -10.070 7.480 1.00 94.94 100 SER A N 1
ATOM 841 C CA . SER A 1 100 ? 6.383 -11.095 6.598 1.00 94.94 100 SER A CA 1
ATOM 842 C C . SER A 1 100 ? 7.445 -10.540 5.636 1.00 94.94 100 SER A C 1
ATOM 844 O O . SER A 1 100 ? 8.354 -11.270 5.229 1.00 94.94 100 SER A O 1
ATOM 846 N N . ARG A 1 101 ? 7.353 -9.256 5.262 1.00 94.00 101 ARG A N 1
ATOM 847 C CA . ARG A 1 101 ? 8.170 -8.650 4.196 1.00 94.00 101 ARG A CA 1
ATOM 848 C C . ARG A 1 101 ? 9.285 -7.747 4.702 1.00 94.00 101 ARG A C 1
ATOM 850 O O . ARG A 1 10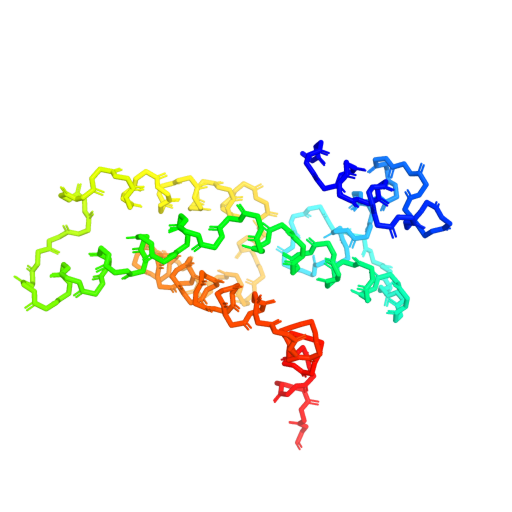1 ? 10.333 -7.706 4.054 1.00 94.00 101 ARG A O 1
ATOM 857 N N . MET A 1 102 ? 9.072 -7.036 5.805 1.00 95.88 102 MET A N 1
ATOM 858 C CA . MET A 1 102 ? 10.000 -6.027 6.310 1.00 95.88 102 MET A CA 1
ATOM 859 C C . MET A 1 102 ? 11.020 -6.619 7.284 1.00 95.88 102 MET A C 1
ATOM 861 O O . MET A 1 102 ? 10.757 -7.588 7.999 1.00 95.88 102 MET A O 1
ATOM 865 N N . ASN A 1 103 ? 12.231 -6.069 7.269 1.00 94.94 103 ASN A N 1
ATOM 866 C CA . ASN A 1 103 ? 13.328 -6.498 8.120 1.00 94.94 103 ASN A CA 1
ATOM 867 C C . ASN A 1 103 ? 13.290 -5.730 9.450 1.00 94.94 103 ASN A C 1
ATOM 869 O O . ASN A 1 103 ? 13.634 -4.548 9.450 1.00 94.94 103 ASN A O 1
ATOM 873 N N . PRO A 1 104 ? 12.950 -6.377 10.581 1.00 92.75 104 PRO A N 1
ATOM 874 C CA . PRO A 1 104 ? 12.864 -5.701 11.876 1.00 92.75 104 PRO A CA 1
ATOM 875 C C . PRO A 1 104 ? 14.210 -5.142 12.361 1.00 92.75 104 PRO A C 1
ATOM 877 O O . PRO A 1 104 ? 14.226 -4.266 13.211 1.00 92.75 104 PRO A O 1
ATOM 880 N N . ARG A 1 105 ? 15.345 -5.588 11.796 1.00 92.25 105 ARG A N 1
ATOM 881 C CA . ARG A 1 105 ? 16.678 -5.047 12.117 1.00 92.25 105 ARG A CA 1
ATOM 882 C C . ARG A 1 105 ? 16.942 -3.665 11.502 1.00 92.25 105 ARG A C 1
ATOM 884 O O . ARG A 1 105 ? 17.982 -3.072 11.762 1.00 92.25 105 ARG A O 1
ATOM 891 N N . ARG A 1 106 ? 16.057 -3.155 10.638 1.00 91.75 106 ARG A N 1
ATOM 892 C CA . ARG A 1 106 ? 16.168 -1.803 10.066 1.00 91.75 106 ARG A CA 1
ATOM 893 C C . ARG A 1 106 ? 15.556 -0.798 11.036 1.00 91.75 106 ARG A C 1
ATOM 895 O O . ARG A 1 106 ? 14.395 -0.958 11.386 1.00 91.75 106 ARG A O 1
ATOM 902 N N . SER A 1 107 ? 16.281 0.264 11.388 1.00 90.31 107 SER A N 1
ATOM 903 C CA . SER A 1 107 ? 15.831 1.286 12.353 1.00 90.31 107 SER A CA 1
ATOM 904 C C . SER A 1 107 ? 14.433 1.842 12.048 1.00 90.31 107 SER A C 1
ATOM 906 O O . SER A 1 107 ? 13.562 1.810 12.911 1.00 90.31 107 SER A O 1
ATOM 908 N N . LYS A 1 108 ? 14.174 2.250 10.796 1.00 90.06 108 LYS A N 1
ATOM 909 C CA . LYS A 1 108 ? 12.849 2.738 10.364 1.00 90.06 108 LYS A CA 1
ATOM 910 C C . LYS A 1 108 ? 11.739 1.685 10.507 1.00 90.06 108 LYS A C 1
ATOM 912 O O . LYS A 1 108 ? 10.604 2.034 10.789 1.00 90.06 108 LYS A O 1
ATOM 917 N N . VAL A 1 109 ? 12.053 0.398 10.342 1.00 94.06 109 VAL A N 1
ATOM 918 C CA . VAL A 1 109 ? 11.082 -0.698 10.526 1.00 94.06 109 VAL A CA 1
ATOM 919 C C . VAL A 1 109 ? 10.876 -0.996 12.010 1.00 94.06 109 VAL A C 1
ATOM 921 O O . VAL A 1 109 ? 9.748 -1.233 12.428 1.00 94.06 109 VAL A O 1
ATOM 924 N N . ALA A 1 110 ? 11.946 -0.945 12.807 1.00 92.88 110 ALA A N 1
ATOM 925 C CA . ALA A 1 110 ? 11.910 -1.153 14.251 1.00 92.88 110 ALA A CA 1
ATOM 926 C C . ALA A 1 110 ? 11.040 -0.114 14.979 1.00 92.88 110 ALA A C 1
ATOM 928 O O . ALA A 1 110 ? 10.516 -0.407 16.049 1.00 92.88 110 ALA A O 1
ATOM 929 N N . ALA A 1 111 ? 10.831 1.069 14.388 1.00 93.25 111 ALA A N 1
ATOM 930 C CA . ALA A 1 111 ? 9.894 2.062 14.906 1.00 93.25 111 ALA A CA 1
ATOM 931 C C . ALA A 1 111 ? 8.449 1.527 14.998 1.00 93.25 111 ALA A C 1
ATOM 933 O O . ALA A 1 111 ? 7.730 1.894 15.929 1.00 93.25 111 ALA A O 1
ATOM 934 N N . TYR A 1 112 ? 8.048 0.620 14.097 1.00 94.62 112 TYR A N 1
ATOM 935 C CA . TYR A 1 112 ? 6.728 -0.025 14.061 1.00 94.62 112 TYR A CA 1
ATOM 936 C C . TYR A 1 112 ? 6.705 -1.314 14.901 1.00 94.62 112 TYR A C 1
ATOM 938 O O . TYR A 1 112 ? 6.473 -2.415 14.399 1.00 94.62 112 TYR A O 1
ATOM 946 N N . ASN A 1 113 ? 6.995 -1.170 16.195 1.00 90.88 113 ASN A N 1
ATOM 947 C CA . ASN A 1 113 ? 7.145 -2.270 17.154 1.00 90.88 113 ASN A CA 1
ATOM 948 C C . ASN A 1 113 ? 5.855 -2.694 17.879 1.00 90.88 113 ASN A C 1
ATOM 950 O O . ASN A 1 113 ? 5.901 -3.622 18.681 1.00 90.88 113 ASN A O 1
ATOM 954 N N . SER A 1 114 ? 4.719 -2.054 17.603 1.00 94.94 114 SER A N 1
ATOM 955 C CA . SER A 1 114 ? 3.417 -2.395 18.187 1.00 94.94 114 SER A CA 1
ATOM 956 C C . SER A 1 114 ? 2.338 -2.522 17.114 1.00 94.94 114 SER A C 1
ATOM 958 O O . SER A 1 114 ? 2.488 -2.016 15.998 1.00 94.94 114 SER A O 1
ATOM 960 N N . GLU A 1 115 ? 1.246 -3.207 17.450 1.00 94.50 115 GLU A N 1
ATOM 961 C CA . GLU A 1 115 ? 0.080 -3.332 16.565 1.00 94.50 115 GLU A CA 1
ATOM 962 C C . GLU A 1 115 ? -0.558 -1.978 16.296 1.00 94.50 115 GLU A C 1
ATOM 964 O O . GLU A 1 115 ? -0.833 -1.666 15.145 1.00 94.50 115 GLU A O 1
ATOM 969 N N . GLU A 1 116 ? -0.649 -1.128 17.317 1.00 94.62 116 GLU A N 1
ATOM 970 C CA . GLU A 1 116 ? -1.174 0.228 17.185 1.00 94.62 116 GLU A CA 1
ATOM 971 C C . GLU A 1 116 ? -0.394 1.062 16.159 1.00 94.62 116 GLU A C 1
ATOM 973 O O . GLU A 1 116 ? -0.973 1.641 15.244 1.00 94.62 116 GLU A O 1
ATOM 978 N N . LYS A 1 117 ? 0.943 1.047 16.213 1.00 96.19 117 LYS A N 1
ATOM 979 C CA . LYS A 1 117 ? 1.763 1.773 15.229 1.00 96.19 117 LYS A CA 1
ATOM 980 C C . LYS A 1 117 ? 1.632 1.204 13.818 1.00 96.19 117 LYS A C 1
ATOM 982 O O . LYS A 1 117 ? 1.700 1.950 12.842 1.00 96.19 117 LYS A O 1
ATOM 987 N N . LEU A 1 118 ? 1.480 -0.115 13.687 1.00 96.69 118 LEU A N 1
ATOM 988 C CA . LEU A 1 118 ? 1.231 -0.743 12.388 1.00 96.69 118 LEU A CA 1
ATOM 989 C C . LEU A 1 118 ? -0.165 -0.411 11.861 1.00 96.69 118 LEU A C 1
ATOM 991 O O . LEU A 1 118 ? -0.308 -0.223 10.654 1.00 96.69 118 LEU A O 1
ATOM 995 N N . ASN A 1 119 ? -1.164 -0.303 12.737 1.00 96.94 119 ASN A N 1
ATOM 996 C CA . ASN A 1 119 ? -2.509 0.124 12.378 1.00 96.94 119 ASN A CA 1
ATOM 997 C C . ASN A 1 119 ? -2.495 1.569 11.884 1.00 96.94 119 ASN A C 1
ATOM 999 O O . ASN A 1 119 ? -2.987 1.836 10.792 1.00 96.94 119 ASN A O 1
ATOM 1003 N N . GLN A 1 120 ? -1.839 2.473 12.612 1.00 96.56 120 GLN A N 1
ATOM 1004 C CA . GLN A 1 120 ? -1.669 3.869 12.202 1.00 96.56 120 GLN A CA 1
ATOM 1005 C C . GLN A 1 120 ? -0.981 3.987 10.836 1.00 96.56 120 GLN A C 1
ATOM 1007 O O . GLN A 1 120 ? -1.463 4.720 9.975 1.00 96.56 120 GLN A O 1
ATOM 1012 N N . LEU A 1 121 ? 0.080 3.208 10.589 1.00 96.81 121 LEU A N 1
ATOM 1013 C CA . LEU A 1 121 ? 0.721 3.139 9.270 1.00 96.81 121 LEU A CA 1
ATOM 1014 C C . LEU A 1 121 ? -0.233 2.611 8.185 1.00 96.81 121 LEU A C 1
ATOM 1016 O O . LEU A 1 121 ? -0.239 3.109 7.063 1.00 96.81 121 LEU A O 1
ATOM 1020 N N . ALA A 1 122 ? -1.027 1.583 8.484 1.00 97.69 122 ALA A N 1
ATOM 1021 C CA . ALA A 1 122 ? -1.981 1.027 7.528 1.00 97.69 122 ALA A CA 1
ATOM 1022 C C . ALA A 1 122 ? -3.030 2.070 7.117 1.00 97.69 122 ALA A C 1
ATOM 1024 O O . ALA A 1 122 ? -3.312 2.236 5.929 1.00 97.69 122 ALA A O 1
ATOM 1025 N N . ILE A 1 123 ? -3.576 2.793 8.099 1.00 97.69 123 ILE A N 1
ATOM 1026 C CA . ILE A 1 123 ? -4.558 3.854 7.875 1.00 97.69 123 ILE A CA 1
ATOM 1027 C C . ILE A 1 123 ? -3.933 5.034 7.129 1.00 97.69 123 ILE A C 1
ATOM 1029 O O . ILE A 1 123 ? -4.530 5.504 6.162 1.00 97.69 123 ILE A O 1
ATOM 1033 N N . SER A 1 124 ? -2.723 5.474 7.496 1.00 95.94 124 SER A N 1
ATOM 1034 C CA . SER A 1 124 ? -2.053 6.579 6.798 1.00 95.94 124 SER A CA 1
ATOM 1035 C C . SER A 1 124 ? -1.842 6.255 5.316 1.00 95.94 124 SER A C 1
ATOM 1037 O O . SER A 1 124 ? -2.168 7.065 4.452 1.00 95.94 124 SER A O 1
ATOM 1039 N N . LEU A 1 125 ? -1.416 5.025 5.008 1.00 95.31 125 LEU A N 1
ATOM 1040 C CA . LEU A 1 125 ? -1.267 4.550 3.634 1.00 95.31 125 LEU A CA 1
ATOM 1041 C C . LEU A 1 125 ? -2.614 4.445 2.897 1.00 95.31 125 LEU A C 1
ATOM 1043 O O . LEU A 1 125 ? -2.665 4.714 1.699 1.00 95.31 125 LEU A O 1
ATOM 1047 N N . LEU A 1 126 ? -3.715 4.069 3.564 1.00 96.00 126 LEU A N 1
ATOM 1048 C CA . LEU A 1 126 ? -5.052 4.107 2.948 1.00 96.00 126 LEU A CA 1
ATOM 1049 C C . LEU A 1 126 ? -5.467 5.533 2.586 1.00 96.00 126 LEU A C 1
ATOM 1051 O O . LEU A 1 126 ? -5.985 5.746 1.487 1.00 96.00 126 LEU A O 1
ATOM 1055 N N . SER A 1 127 ? -5.227 6.491 3.480 1.00 94.06 127 SER A N 1
ATOM 1056 C CA . SER A 1 127 ? -5.499 7.908 3.238 1.00 94.06 127 SER A CA 1
ATOM 1057 C C . SER A 1 127 ? -4.681 8.430 2.059 1.00 94.06 127 SER A C 1
ATOM 1059 O O . SER A 1 127 ? -5.249 9.000 1.127 1.00 94.06 127 SER A O 1
ATOM 1061 N N . GLU A 1 128 ? -3.374 8.152 2.023 1.00 92.00 128 GLU A N 1
ATOM 1062 C CA . GLU A 1 128 ? -2.509 8.478 0.881 1.00 92.00 128 GLU A CA 1
ATOM 1063 C C . GLU A 1 128 ? -3.054 7.877 -0.421 1.00 92.00 128 GLU A C 1
ATOM 1065 O O . GLU A 1 128 ? -3.243 8.593 -1.409 1.00 92.00 128 GLU A O 1
ATOM 1070 N N . LEU A 1 129 ? -3.398 6.583 -0.425 1.00 93.25 129 LEU A N 1
ATOM 1071 C CA . LEU A 1 129 ? -3.977 5.922 -1.596 1.00 93.25 129 LEU A CA 1
ATOM 1072 C C . LEU A 1 129 ? -5.289 6.574 -2.041 1.00 93.25 129 LEU A C 1
ATOM 1074 O O . LEU A 1 129 ? -5.509 6.682 -3.248 1.00 93.25 129 LEU A O 1
ATOM 1078 N N . LEU A 1 130 ? -6.140 7.038 -1.118 1.00 93.31 130 LEU A N 1
ATOM 1079 C CA . LEU A 1 130 ? -7.368 7.758 -1.458 1.00 93.31 130 LEU A CA 1
ATOM 1080 C C . LEU A 1 130 ? -7.063 9.063 -2.207 1.00 93.31 130 LEU A C 1
ATOM 1082 O O . LEU A 1 130 ? -7.674 9.322 -3.250 1.00 93.31 130 LEU A O 1
ATOM 1086 N N . PHE A 1 131 ? -6.089 9.853 -1.746 1.00 86.56 131 PHE A N 1
ATOM 1087 C CA . PHE A 1 131 ? -5.671 11.087 -2.429 1.00 86.56 131 PHE A CA 1
ATOM 1088 C C . PHE A 1 131 ? -5.132 10.821 -3.843 1.00 86.56 131 PHE A C 1
ATOM 1090 O O . PHE A 1 131 ? -5.329 11.633 -4.759 1.00 86.56 131 PHE A O 1
ATOM 1097 N N . CYS A 1 132 ? -4.537 9.648 -4.060 1.00 86.81 132 CYS A N 1
ATOM 1098 C CA . CYS A 1 132 ? -4.027 9.217 -5.360 1.00 86.81 132 CYS A CA 1
ATOM 1099 C C . CYS A 1 132 ? -5.124 8.862 -6.381 1.00 86.81 132 CYS A C 1
ATOM 1101 O O . CYS A 1 132 ? -4.807 8.630 -7.548 1.00 86.81 132 CYS A O 1
ATOM 1103 N N . THR A 1 133 ? -6.401 8.812 -5.978 1.00 88.12 133 THR A N 1
ATOM 1104 C CA . THR A 1 133 ? -7.515 8.415 -6.864 1.00 88.12 133 THR A CA 1
ATOM 1105 C C . THR A 1 133 ? -8.100 9.554 -7.705 1.00 88.12 133 THR A C 1
ATOM 1107 O O . THR A 1 133 ? -8.798 9.280 -8.680 1.00 88.12 133 THR A O 1
ATOM 1110 N N . GLY A 1 134 ? -7.817 10.817 -7.360 1.00 81.88 134 GLY A N 1
ATOM 1111 C CA . GLY A 1 134 ? -8.280 11.991 -8.116 1.00 81.88 134 GLY A CA 1
ATOM 1112 C C . GLY A 1 134 ? -7.569 12.178 -9.464 1.00 81.88 134 GLY A C 1
ATOM 1113 O O . GLY A 1 134 ? -6.570 11.518 -9.746 1.00 81.88 134 GLY A O 1
ATOM 1114 N N . THR A 1 135 ? -8.041 13.126 -10.280 1.00 78.12 135 THR A N 1
ATOM 1115 C CA . THR A 1 135 ? -7.478 13.458 -11.609 1.00 78.12 135 THR A CA 1
ATOM 1116 C C . THR A 1 135 ? -5.975 13.755 -11.560 1.00 78.12 135 THR A C 1
ATOM 1118 O O . THR A 1 135 ? -5.211 13.187 -12.336 1.00 78.12 135 THR A O 1
ATOM 1121 N N . SER A 1 136 ? -5.530 14.535 -10.572 1.00 82.12 136 SER A N 1
ATOM 1122 C CA . SER A 1 136 ? -4.108 14.826 -10.315 1.00 82.12 136 SER A CA 1
ATOM 1123 C C . SER A 1 136 ? -3.455 13.863 -9.312 1.00 82.12 136 SER A C 1
ATOM 1125 O O . SER A 1 136 ? -2.362 14.119 -8.813 1.00 82.12 136 SER A O 1
ATOM 1127 N N . GLY A 1 137 ? -4.115 12.755 -8.965 1.00 82.31 137 GLY A N 1
ATOM 1128 C CA . GLY A 1 137 ? -3.678 11.831 -7.917 1.00 82.31 137 GLY A CA 1
ATOM 1129 C C . GLY A 1 137 ? -2.332 11.160 -8.200 1.00 82.31 137 GLY A C 1
ATOM 1130 O O . GLY A 1 137 ? -1.520 11.021 -7.291 1.00 82.31 137 GLY A O 1
ATOM 1131 N N . ARG A 1 138 ? -2.055 10.830 -9.468 1.00 87.06 138 ARG A N 1
ATOM 1132 C CA . ARG A 1 138 ? -0.757 10.281 -9.906 1.00 87.06 138 ARG A CA 1
ATOM 1133 C C . ARG A 1 138 ? 0.386 11.269 -9.690 1.00 87.06 138 ARG A C 1
ATOM 1135 O O . ARG A 1 138 ? 1.424 10.889 -9.162 1.00 87.06 138 ARG A O 1
ATOM 1142 N N . GLN A 1 139 ? 0.176 12.527 -10.081 1.00 86.19 139 GLN A N 1
ATOM 1143 C CA . GLN A 1 139 ? 1.174 13.581 -9.918 1.00 86.19 139 GLN A CA 1
ATOM 1144 C C . GLN A 1 139 ? 1.426 13.865 -8.438 1.00 86.19 139 GLN A C 1
ATOM 1146 O O . GLN A 1 139 ? 2.575 13.960 -8.034 1.00 86.19 139 GLN A O 1
ATOM 1151 N N . ARG A 1 140 ? 0.368 13.925 -7.620 1.00 84.75 140 ARG A N 1
ATOM 1152 C CA . ARG A 1 140 ? 0.502 14.113 -6.169 1.00 84.75 140 ARG A CA 1
ATOM 1153 C C . ARG A 1 140 ? 1.295 12.989 -5.510 1.00 84.75 140 ARG A C 1
ATOM 1155 O O . ARG A 1 140 ? 2.190 13.287 -4.735 1.00 84.75 140 ARG A O 1
ATOM 1162 N N . LEU A 1 141 ? 1.015 11.731 -5.864 1.00 87.94 141 LEU A N 1
ATOM 1163 C CA . LEU A 1 141 ? 1.794 10.592 -5.370 1.00 87.94 141 LEU A CA 1
ATOM 1164 C C . LEU A 1 141 ? 3.255 10.672 -5.806 1.00 87.94 141 LEU A C 1
ATOM 1166 O O . LEU A 1 141 ? 4.147 10.351 -5.036 1.00 87.94 141 LEU A O 1
ATOM 1170 N N . TRP A 1 142 ? 3.506 11.067 -7.054 1.00 90.81 142 TRP A N 1
ATOM 1171 C CA . TRP A 1 142 ? 4.867 11.232 -7.546 1.00 90.81 142 TRP A CA 1
ATOM 1172 C C . TRP A 1 142 ? 5.613 12.317 -6.765 1.00 90.81 142 TRP A C 1
ATOM 1174 O O . TRP A 1 142 ? 6.709 12.059 -6.289 1.00 90.81 142 TRP A O 1
ATOM 1184 N N . THR A 1 143 ? 5.011 13.494 -6.589 1.00 87.00 143 THR A N 1
ATOM 1185 C CA . THR A 1 143 ? 5.610 14.610 -5.845 1.00 87.00 143 THR A CA 1
ATOM 1186 C C . THR A 1 143 ? 5.836 14.262 -4.371 1.00 87.00 143 THR A C 1
ATOM 1188 O O . THR A 1 143 ? 6.930 14.489 -3.862 1.00 87.00 143 THR A O 1
ATOM 1191 N N . SER A 1 144 ? 4.879 13.597 -3.711 1.00 84.50 144 SER A N 1
ATOM 1192 C CA . SER A 1 144 ? 4.995 13.250 -2.287 1.00 84.50 144 SER A CA 1
ATOM 1193 C C . SER A 1 144 ? 6.153 12.298 -1.971 1.00 84.50 144 SER A C 1
ATOM 1195 O O . SER A 1 144 ? 6.576 12.214 -0.823 1.00 84.50 144 SER A O 1
ATOM 1197 N N . LEU A 1 145 ? 6.675 11.565 -2.964 1.00 84.62 145 LEU A N 1
ATOM 1198 C CA . LEU A 1 145 ? 7.864 10.723 -2.791 1.00 84.62 145 LEU A CA 1
ATOM 1199 C C . LEU A 1 145 ? 9.146 11.539 -2.571 1.00 84.62 145 LEU A C 1
ATOM 1201 O O . LEU A 1 145 ? 10.108 10.989 -2.045 1.00 84.62 145 LEU A O 1
ATOM 1205 N N . PHE A 1 146 ? 9.154 12.816 -2.962 1.00 83.06 146 PHE A N 1
ATOM 1206 C CA . PHE A 1 146 ? 10.308 13.713 -2.858 1.00 83.06 146 PHE A CA 1
ATOM 1207 C C . PHE A 1 146 ? 10.123 14.795 -1.785 1.00 83.06 146 PHE A C 1
ATOM 1209 O O . PHE A 1 146 ? 11.112 15.302 -1.267 1.00 83.06 146 PHE A O 1
ATOM 1216 N N . ASP A 1 147 ? 8.882 15.095 -1.384 1.00 67.69 147 ASP A N 1
ATOM 1217 C CA . ASP A 1 147 ? 8.570 16.126 -0.377 1.00 67.69 147 ASP A CA 1
ATOM 1218 C C . ASP A 1 147 ? 9.106 15.811 1.040 1.00 67.69 147 ASP A C 1
ATOM 1220 O O . ASP A 1 147 ? 9.113 16.678 1.908 1.00 67.69 147 ASP A O 1
ATOM 1224 N N . GLY A 1 148 ? 9.586 14.585 1.288 1.00 55.66 148 GLY A N 1
ATOM 1225 C CA . GLY A 1 148 ? 10.263 14.181 2.530 1.00 55.66 148 GLY A CA 1
ATOM 1226 C C . GLY A 1 148 ? 11.794 14.079 2.438 1.00 55.66 148 GLY A C 1
ATOM 1227 O O . GLY A 1 148 ? 12.419 13.642 3.404 1.00 55.66 148 GLY A O 1
ATOM 1228 N N . GLU A 1 149 ? 12.390 14.431 1.291 1.00 45.84 149 GLU A N 1
ATOM 1229 C CA . GLU A 1 149 ? 13.840 14.403 1.019 1.00 45.84 149 GLU A CA 1
ATOM 1230 C C . GLU A 1 149 ? 14.381 15.793 0.624 1.00 45.84 149 GLU A C 1
ATOM 1232 O O . GLU A 1 149 ? 15.145 15.930 -0.331 1.00 45.84 149 GLU A O 1
ATOM 1237 N N . LEU A 1 150 ? 14.012 16.838 1.368 1.00 27.08 150 LEU A N 1
ATOM 1238 C CA . LEU A 1 150 ? 14.738 18.112 1.342 1.00 27.08 150 LEU A CA 1
ATOM 1239 C C . LEU A 1 150 ? 15.577 18.235 2.630 1.00 27.08 150 LEU A C 1
ATOM 1241 O O . LEU A 1 150 ? 14.996 18.123 3.712 1.00 27.08 150 LEU A O 1
ATOM 1245 N N . PRO A 1 151 ? 16.915 18.385 2.544 1.00 39.19 151 PRO A N 1
ATOM 1246 C CA . PRO A 1 151 ? 17.737 18.802 3.679 1.00 39.19 151 PRO A CA 1
ATOM 1247 C C . PRO A 1 151 ? 17.432 20.239 4.118 1.00 39.19 151 PRO A C 1
ATOM 1249 O O . PRO A 1 151 ? 16.981 21.043 3.269 1.00 39.19 151 PRO A O 1
#

Foldseek 3Di:
DVLLVVLCVVVVVCVQDVDPVSVVQLVLCPPFWPRHDPDDQDPSNVLSVLSSLLVVLLVCLVVLVVLLVLVVVCVVVVHDQVVDPVNVVQLVVQVVVLVVTGDCPDPVNVVCVDSVSSSVVSNVVSVLSNCLNDPCSSVVNVVVVCVVPDD

Secondary structure (DSSP, 8-state):
-HHHHHHHHHTTGGGT--SHHHHHHHHTT-TTBSS--SSPPPHHHHHHHHHHHHHHHHHTHHHHHHHHHHHHHHHHTT--GGGSHHHHHHHHHHHHHHHHHB-TTSHHHHT--SHHHHHHHHHHHHHHHHHTTSTTHHHHHHHHTTTT---

pLDDT: mean 92.03, std 9.64, range [27.08, 98.12]

Sequence (151 aa):
SEAMLLAARELELQDIIKNRVVLWRMRSTNPWRRSYTRRPLSPEEAKALVVIASHMARRMTVLIRQLLTAYEQLLEKQVPLEQHFRLSKYLERFQAHFRSRMNPRRSKVAAYNSEEKLNQLAISLLSELLFCTGTSGRQRLWTSLFDGELP